Protein AF-A0A1H9QZY0-F1 (afdb_monomer)

Solvent-accessible surface area (backbone atoms only — not comparable to full-atom values): 5578 Å² total; per-residue (Å²): 106,49,77,42,64,42,82,90,81,67,43,77,77,43,78,48,83,54,97,74,82,50,37,66,59,54,45,51,56,50,50,53,46,30,70,76,74,45,77,52,76,62,49,74,65,78,94,54,63,66,70,36,48,49,54,41,50,57,49,40,52,73,75,69,28,42,76,43,69,70,58,94,87,49,68,77,82,47,45,63,61,55,51,49,54,51,65,74,70,107

Radius of gyration: 12.74 Å; Cα contacts (8 Å, |Δi|>4): 82; chains: 1; bounding box: 32×30×27 Å

Nearest PDB structures (foldseek):
  1cz9-assembly1_A-2  TM=7.688E-01  e=1.762E-03  Avian sarcoma virus
  5cz1-assembly3_C  TM=7.754E-01  e=4.151E-03  Mouse mammary tumor virus
  5ejk-assembly1_E  TM=7.292E-01  e=1.191E-02  Rous sarcoma virus - Prague C
  7pel-assembly1_E  TM=7.286E-01  e=1.551E-02  Simian T-lymphotropic virus 1
  7pel-assembly1_D  TM=6.525E-01  e=2.302E-02  Simian T-lymphotropic virus 1

Mean predicted aligned error: 7.81 Å

Secondary structure (DSSP, 8-state):
-EEEE-TTT--EEEEE--SS--HHHHHHHHHHHHHHH---SEE------HHHHHHHHHHHHHTTPEE-PPPTT-GGGGHHHHHHHHHHH-

Foldseek 3Di:
DDWDADLVVRDGPDDDDDPDDALVNVLVVVVVVCVVPNQDQEDEDDDDPPRSVVSNCVSNVVVPHDYDYDDVPCCVSCVSVVVVVVVVVD

Organism: NCBI:txid1855383

Structure (mmCIF, N/CA/C/O backbone):
data_AF-A0A1H9QZY0-F1
#
_entry.id   AF-A0A1H9QZY0-F1
#
loop_
_atom_site.group_PDB
_atom_site.id
_atom_site.type_symbol
_atom_site.label_atom_id
_atom_site.label_alt_id
_atom_site.label_comp_id
_atom_site.label_asym_id
_atom_site.label_entity_id
_atom_site.label_seq_id
_atom_site.pdbx_PDB_ins_code
_atom_site.Cartn_x
_atom_site.Cartn_y
_atom_site.Cartn_z
_atom_site.occupancy
_atom_site.B_iso_or_equiv
_atom_site.auth_seq_id
_atom_site.auth_comp_id
_atom_site.auth_asym_id
_atom_site.auth_atom_id
_atom_site.pdbx_PDB_model_num
ATOM 1 N N . MET A 1 1 ? 11.706 -1.657 -2.960 1.00 80.75 1 MET A N 1
ATOM 2 C CA . MET A 1 1 ? 10.902 -2.136 -1.819 1.00 80.75 1 MET A CA 1
ATOM 3 C C . MET A 1 1 ? 9.652 -1.278 -1.750 1.00 80.75 1 MET A C 1
ATOM 5 O O . MET A 1 1 ? 9.782 -0.066 -1.846 1.00 80.75 1 MET A O 1
ATOM 9 N N . LEU A 1 2 ? 8.482 -1.907 -1.684 1.00 85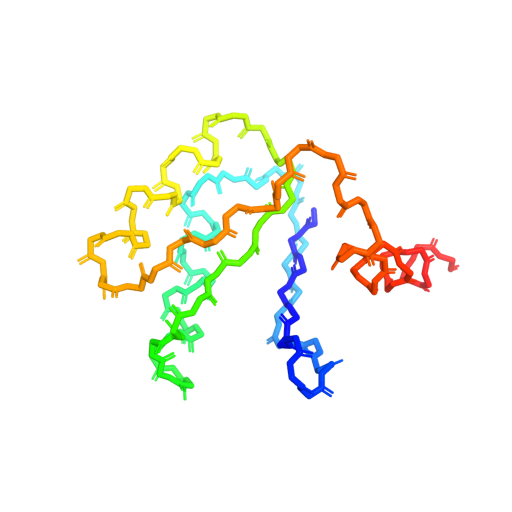.25 2 LEU A N 1
ATOM 10 C CA . LEU A 1 2 ? 7.177 -1.283 -1.483 1.00 85.25 2 LEU A CA 1
ATOM 11 C C . LEU A 1 2 ? 6.688 -1.723 -0.110 1.00 85.25 2 LEU A C 1
ATOM 13 O O . LEU A 1 2 ? 6.574 -2.925 0.113 1.00 85.25 2 LEU A O 1
ATOM 17 N N . ASN A 1 3 ? 6.381 -0.770 0.760 1.00 85.88 3 ASN A N 1
ATOM 18 C CA . ASN A 1 3 ? 5.800 -1.044 2.065 1.00 85.88 3 ASN A CA 1
ATOM 19 C C . ASN A 1 3 ? 4.430 -0.381 2.115 1.00 85.88 3 ASN A C 1
ATOM 21 O O . ASN A 1 3 ? 4.306 0.806 1.814 1.00 85.88 3 ASN A O 1
ATOM 25 N N . VAL A 1 4 ? 3.415 -1.161 2.466 1.00 86.56 4 VAL A N 1
ATOM 26 C CA . VAL A 1 4 ? 2.053 -0.682 2.672 1.00 86.56 4 VAL A CA 1
ATOM 27 C C . VAL A 1 4 ? 1.733 -0.856 4.143 1.00 86.56 4 VAL A C 1
ATOM 29 O O . VAL A 1 4 ? 1.900 -1.937 4.713 1.00 86.56 4 VAL A O 1
ATOM 32 N N . ILE A 1 5 ? 1.316 0.238 4.759 1.00 85.69 5 ILE A N 1
ATOM 33 C CA . ILE A 1 5 ? 1.034 0.317 6.183 1.00 85.69 5 ILE A CA 1
ATOM 34 C C . ILE A 1 5 ? -0.383 0.851 6.321 1.00 85.69 5 ILE A C 1
ATOM 36 O O . ILE A 1 5 ? -0.754 1.811 5.645 1.00 85.69 5 ILE A O 1
ATOM 40 N N . ASP A 1 6 ? -1.159 0.224 7.191 1.00 84.19 6 ASP A N 1
ATOM 41 C CA . ASP A 1 6 ? -2.432 0.773 7.625 1.00 84.19 6 ASP A CA 1
ATOM 42 C C . ASP A 1 6 ? -2.178 1.887 8.650 1.00 84.19 6 ASP A C 1
ATOM 44 O O . ASP A 1 6 ? -1.585 1.658 9.703 1.00 84.19 6 ASP A O 1
ATOM 48 N N . GLU A 1 7 ? -2.594 3.115 8.341 1.00 80.12 7 GLU A N 1
ATOM 49 C CA . GLU A 1 7 ? -2.276 4.291 9.165 1.00 80.12 7 GLU A CA 1
ATOM 50 C C . GLU A 1 7 ? -2.997 4.271 10.526 1.00 80.12 7 GLU A C 1
ATOM 52 O O . GLU A 1 7 ? -2.458 4.760 11.522 1.00 80.12 7 GLU A O 1
ATOM 57 N N . PHE A 1 8 ? -4.187 3.662 10.594 1.00 78.69 8 PHE A N 1
ATOM 58 C CA . PHE A 1 8 ? -5.003 3.613 11.808 1.00 78.69 8 PHE A CA 1
ATOM 59 C C . PHE A 1 8 ? -4.444 2.629 12.843 1.00 78.69 8 PHE A C 1
ATOM 61 O O . PHE A 1 8 ? -4.255 2.974 14.010 1.00 78.69 8 PHE A O 1
ATOM 68 N N . THR A 1 9 ? -4.153 1.403 12.416 1.00 83.00 9 THR A N 1
ATOM 69 C CA . THR A 1 9 ? -3.629 0.323 13.264 1.00 83.00 9 THR A CA 1
ATOM 70 C C . THR A 1 9 ? -2.111 0.335 13.369 1.00 83.00 9 THR A C 1
ATOM 72 O O . THR A 1 9 ? -1.560 -0.277 14.285 1.00 83.00 9 THR A O 1
ATOM 75 N N . ARG A 1 10 ? -1.428 1.040 12.456 1.00 81.62 10 ARG A N 1
ATOM 76 C CA . ARG A 1 10 ? 0.029 1.001 12.271 1.00 81.62 10 ARG A CA 1
ATOM 77 C C . ARG A 1 10 ? 0.550 -0.394 11.900 1.00 81.62 10 ARG A C 1
ATOM 79 O O . ARG A 1 10 ? 1.733 -0.678 12.077 1.00 81.62 10 ARG A O 1
ATOM 86 N N . GLU A 1 11 ? -0.314 -1.269 11.387 1.00 84.44 11 GLU A N 1
ATOM 87 C CA . GLU A 1 11 ? 0.062 -2.598 10.909 1.00 84.44 11 GLU A CA 1
ATOM 88 C C . GLU A 1 11 ? 0.739 -2.494 9.538 1.00 84.44 11 GLU A C 1
ATOM 90 O O . GLU A 1 11 ? 0.238 -1.835 8.625 1.00 84.44 11 GLU A O 1
ATOM 95 N N . CYS A 1 12 ? 1.874 -3.173 9.360 1.00 87.19 12 CYS A N 1
ATOM 96 C CA . CYS A 1 12 ? 2.442 -3.362 8.031 1.00 87.19 12 CYS A CA 1
ATOM 97 C C . CYS A 1 12 ? 1.680 -4.488 7.324 1.00 87.19 12 CYS A C 1
ATOM 99 O O . CYS A 1 12 ? 1.850 -5.661 7.648 1.00 87.19 12 CYS A O 1
ATOM 101 N N . ILE A 1 13 ? 0.822 -4.114 6.374 1.00 89.25 13 ILE A N 1
ATOM 102 C CA . ILE A 1 13 ? -0.113 -5.036 5.718 1.00 89.25 13 ILE A CA 1
ATOM 103 C C . ILE A 1 13 ? 0.460 -5.671 4.450 1.00 89.25 13 ILE A C 1
ATOM 105 O O . ILE A 1 13 ? -0.016 -6.726 4.040 1.00 89.25 13 ILE A O 1
ATOM 109 N N . ALA A 1 14 ? 1.483 -5.064 3.838 1.00 88.19 14 ALA A N 1
ATOM 110 C CA . ALA A 1 14 ? 2.225 -5.676 2.742 1.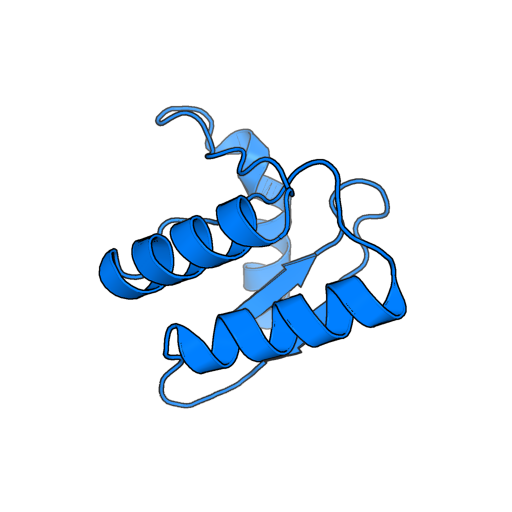00 88.19 14 ALA A CA 1
ATOM 111 C C . ALA A 1 14 ? 3.658 -5.142 2.647 1.00 88.19 14 ALA A C 1
ATOM 113 O O . ALA A 1 14 ? 3.905 -3.942 2.772 1.00 88.19 14 ALA A O 1
ATOM 114 N N . ILE A 1 15 ? 4.591 -6.043 2.339 1.00 88.50 15 ILE A N 1
ATOM 115 C CA . ILE A 1 15 ? 5.979 -5.725 1.996 1.00 88.50 15 ILE A CA 1
ATOM 116 C C . ILE A 1 15 ? 6.298 -6.437 0.688 1.00 88.50 15 ILE A C 1
ATOM 118 O O . ILE A 1 15 ? 6.276 -7.666 0.623 1.00 88.50 15 ILE A O 1
ATOM 122 N N . ARG A 1 16 ? 6.641 -5.679 -0.356 1.00 86.31 16 ARG A N 1
ATOM 123 C CA . ARG A 1 16 ? 7.103 -6.231 -1.632 1.00 86.31 16 ARG A CA 1
ATOM 124 C C . ARG A 1 16 ? 8.540 -5.819 -1.912 1.00 86.31 16 ARG A C 1
ATOM 126 O O . ARG A 1 16 ? 8.859 -4.646 -2.123 1.00 86.31 16 ARG A O 1
ATOM 133 N N . ILE A 1 17 ? 9.426 -6.806 -1.973 1.00 85.44 17 ILE A N 1
ATOM 134 C CA . ILE A 1 17 ? 10.835 -6.615 -2.324 1.00 85.44 17 ILE A CA 1
ATOM 135 C C . ILE A 1 17 ? 11.051 -7.043 -3.763 1.00 85.44 17 ILE A C 1
ATOM 137 O O . ILE A 1 17 ? 10.907 -8.219 -4.063 1.00 85.44 17 ILE A O 1
ATOM 141 N N . ASP A 1 18 ? 11.407 -6.116 -4.646 1.00 85.00 18 ASP A N 1
ATOM 142 C CA . ASP A 1 18 ? 11.835 -6.433 -6.009 1.00 85.00 18 ASP A CA 1
ATOM 143 C C . ASP A 1 18 ? 13.019 -5.550 -6.421 1.00 85.00 18 ASP A C 1
ATOM 145 O O . ASP A 1 18 ? 13.220 -4.473 -5.846 1.00 85.00 18 ASP A O 1
ATOM 149 N N . ARG A 1 19 ? 13.790 -5.999 -7.422 1.00 82.06 19 ARG A N 1
ATOM 150 C CA . ARG A 1 19 ? 14.907 -5.236 -8.001 1.00 82.06 19 ARG A CA 1
ATOM 151 C C . ARG A 1 19 ? 14.414 -3.950 -8.656 1.00 82.06 19 ARG A C 1
ATOM 153 O O . ARG A 1 19 ? 15.113 -2.941 -8.607 1.00 82.06 19 ARG A O 1
ATOM 160 N N . LYS A 1 20 ? 13.225 -3.976 -9.268 1.00 81.94 20 LYS A N 1
ATOM 161 C CA . LYS A 1 20 ? 12.585 -2.792 -9.848 1.00 81.94 20 LYS A CA 1
ATOM 162 C C . LYS A 1 20 ? 11.072 -2.933 -9.777 1.00 81.94 20 LYS A C 1
ATOM 164 O O . LYS A 1 20 ? 10.502 -3.777 -10.450 1.00 81.94 20 LYS A O 1
ATOM 169 N N . LEU A 1 21 ? 10.436 -2.054 -9.014 1.00 83.44 21 LEU A N 1
ATOM 170 C CA . LEU A 1 21 ? 8.980 -1.993 -8.918 1.00 83.44 21 LEU A CA 1
ATOM 171 C C . LEU A 1 21 ? 8.434 -1.089 -10.023 1.00 83.44 21 LEU A C 1
ATOM 173 O O . LEU A 1 21 ? 8.852 0.065 -10.149 1.00 83.44 21 LEU A O 1
ATOM 177 N N . LYS A 1 22 ? 7.522 -1.618 -10.836 1.00 87.75 22 LYS A N 1
ATOM 178 C CA . LYS A 1 22 ? 6.750 -0.851 -11.815 1.00 87.75 22 LYS A CA 1
ATOM 179 C C . LYS A 1 22 ? 5.398 -0.481 -11.209 1.00 87.75 22 LYS A C 1
ATOM 181 O O . LYS A 1 22 ? 4.991 -1.009 -10.179 1.00 87.75 22 LYS A O 1
ATOM 186 N N . SER A 1 23 ? 4.671 0.402 -11.885 1.00 85.88 23 SER A N 1
ATOM 187 C CA . SER A 1 23 ? 3.286 0.733 -11.533 1.00 85.88 23 SER A CA 1
ATOM 188 C C . SER A 1 23 ? 2.391 -0.497 -11.451 1.00 85.88 23 SER A C 1
ATOM 190 O O . SER A 1 23 ? 1.598 -0.596 -10.525 1.00 85.88 23 SER A O 1
ATOM 192 N N . THR A 1 24 ? 2.556 -1.451 -12.368 1.00 88.44 24 THR A N 1
ATOM 193 C CA . THR A 1 24 ? 1.792 -2.704 -12.375 1.00 88.44 24 THR A CA 1
ATOM 194 C C . THR A 1 24 ? 1.997 -3.523 -11.106 1.00 88.44 24 THR A C 1
ATOM 196 O O . THR A 1 24 ? 1.024 -4.025 -10.566 1.00 88.44 24 THR A O 1
ATOM 199 N N . ASP A 1 25 ? 3.230 -3.608 -10.594 1.00 89.62 25 ASP A N 1
ATOM 200 C CA . ASP A 1 25 ? 3.525 -4.366 -9.371 1.00 89.62 25 ASP A CA 1
ATOM 201 C C . ASP A 1 25 ? 2.874 -3.721 -8.139 1.00 89.62 25 ASP A C 1
ATOM 203 O O . ASP A 1 25 ? 2.402 -4.410 -7.242 1.00 89.62 25 ASP A O 1
ATOM 207 N N . VAL A 1 26 ? 2.833 -2.385 -8.094 1.00 87.19 26 VAL A N 1
ATOM 208 C CA . VAL A 1 26 ? 2.176 -1.645 -7.005 1.00 87.19 26 VAL A CA 1
ATOM 209 C C . VAL A 1 26 ? 0.658 -1.810 -7.080 1.00 87.19 26 VAL A C 1
ATOM 211 O O . VAL A 1 26 ? 0.022 -2.051 -6.059 1.00 87.19 26 VAL A O 1
ATOM 214 N N . ILE A 1 27 ? 0.082 -1.702 -8.280 1.00 89.12 27 ILE A N 1
ATOM 215 C CA . ILE A 1 27 ? -1.358 -1.872 -8.510 1.00 89.12 27 ILE A CA 1
ATOM 216 C C . ILE A 1 27 ? -1.810 -3.285 -8.135 1.00 89.12 27 ILE A C 1
ATOM 218 O O . ILE A 1 27 ? -2.859 -3.424 -7.518 1.00 89.12 27 ILE A O 1
ATOM 222 N N . ASP A 1 28 ? -1.030 -4.314 -8.465 1.00 91.25 28 ASP A N 1
ATOM 223 C CA . ASP A 1 28 ? -1.341 -5.708 -8.132 1.00 91.25 28 ASP A CA 1
ATOM 224 C C . ASP A 1 28 ? -1.422 -5.919 -6.611 1.00 91.25 28 ASP A C 1
ATOM 226 O O . ASP A 1 28 ? -2.443 -6.375 -6.098 1.00 91.25 28 ASP A O 1
ATOM 230 N N . VAL A 1 29 ? -0.412 -5.441 -5.871 1.00 90.50 29 VAL A N 1
ATOM 231 C CA . VAL A 1 29 ? -0.398 -5.496 -4.399 1.00 90.50 29 VAL A CA 1
ATOM 232 C C . VAL A 1 29 ? -1.574 -4.725 -3.796 1.00 90.50 29 VAL A C 1
ATOM 234 O O . VAL A 1 29 ? -2.230 -5.216 -2.881 1.00 90.50 29 VAL A O 1
ATOM 237 N N . LEU A 1 30 ? -1.867 -3.520 -4.292 1.00 88.94 30 LEU A N 1
ATOM 238 C CA . LEU A 1 30 ? -3.005 -2.739 -3.800 1.00 88.94 30 LEU A CA 1
ATOM 239 C C . LEU A 1 30 ? -4.345 -3.401 -4.138 1.00 88.94 30 LEU A C 1
ATOM 241 O O . LEU A 1 30 ? -5.258 -3.359 -3.320 1.00 88.94 30 LEU A O 1
ATOM 245 N N . SER A 1 31 ? -4.462 -4.031 -5.307 1.00 89.88 31 SER A N 1
ATOM 246 C CA . SER A 1 31 ? -5.668 -4.756 -5.718 1.00 89.88 31 SER A CA 1
ATOM 247 C C . SER A 1 31 ? -5.952 -5.920 -4.773 1.00 89.88 31 SER A C 1
ATOM 249 O O . SER A 1 31 ? -7.076 -6.045 -4.294 1.00 89.88 31 SER A O 1
ATOM 251 N N . ASP A 1 32 ? -4.935 -6.725 -4.456 1.00 90.81 32 ASP A N 1
ATOM 252 C 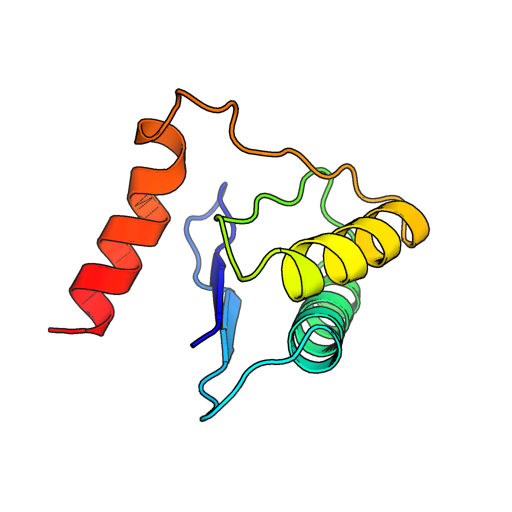CA . ASP A 1 32 ? -5.057 -7.842 -3.513 1.00 90.81 32 ASP A CA 1
ATOM 253 C C . ASP A 1 32 ? -5.490 -7.355 -2.121 1.00 90.81 32 ASP A C 1
ATOM 255 O O . ASP A 1 32 ? -6.463 -7.851 -1.548 1.00 90.81 32 ASP A O 1
ATOM 259 N N . LEU A 1 33 ? -4.860 -6.284 -1.626 1.00 89.44 33 LEU A N 1
ATOM 260 C CA . LEU A 1 33 ? -5.227 -5.670 -0.349 1.00 89.44 33 LEU A CA 1
ATOM 261 C C . LEU A 1 33 ? -6.663 -5.132 -0.341 1.00 89.44 33 LEU A C 1
ATOM 263 O O . LEU A 1 33 ? -7.362 -5.284 0.661 1.00 89.44 33 LEU A O 1
ATOM 267 N N . PHE A 1 34 ? -7.119 -4.527 -1.441 1.00 87.88 34 PHE A N 1
ATOM 268 C CA . PHE A 1 34 ? -8.475 -3.982 -1.548 1.00 87.88 34 PHE A CA 1
ATOM 269 C C . PHE A 1 34 ? -9.522 -5.098 -1.591 1.00 87.88 34 PHE A C 1
ATOM 271 O O . PHE A 1 34 ? -10.610 -4.933 -1.044 1.00 87.88 34 PHE A O 1
ATOM 278 N N . ILE A 1 35 ? -9.199 -6.242 -2.201 1.00 88.62 35 ILE A N 1
ATOM 279 C CA . ILE A 1 35 ? -10.061 -7.430 -2.189 1.00 88.62 35 ILE A CA 1
ATOM 280 C C . ILE A 1 35 ? -10.124 -8.024 -0.778 1.00 88.62 35 ILE A C 1
ATOM 282 O O . ILE A 1 35 ? -11.207 -8.353 -0.297 1.00 88.62 35 ILE A O 1
ATOM 286 N N . LEU A 1 36 ? -8.978 -8.141 -0.102 1.00 88.81 36 LEU A N 1
ATOM 287 C CA . LEU A 1 36 ? -8.880 -8.798 1.200 1.00 88.81 36 LEU A CA 1
ATOM 288 C C . LEU A 1 36 ? -9.477 -7.966 2.344 1.00 88.81 36 LEU A C 1
ATOM 290 O O . LEU A 1 36 ? -10.086 -8.523 3.257 1.00 88.81 36 LEU A O 1
ATOM 294 N N . ARG A 1 37 ? -9.272 -6.644 2.329 1.00 86.50 37 ARG A N 1
ATOM 295 C CA . ARG A 1 37 ? -9.614 -5.743 3.448 1.00 86.50 37 ARG A CA 1
ATOM 296 C C . ARG A 1 37 ? -10.669 -4.691 3.105 1.00 86.50 37 ARG A C 1
ATOM 298 O O . ARG A 1 37 ? -11.111 -3.967 3.994 1.00 86.50 37 ARG A O 1
ATOM 305 N N . GLY A 1 38 ? -11.104 -4.636 1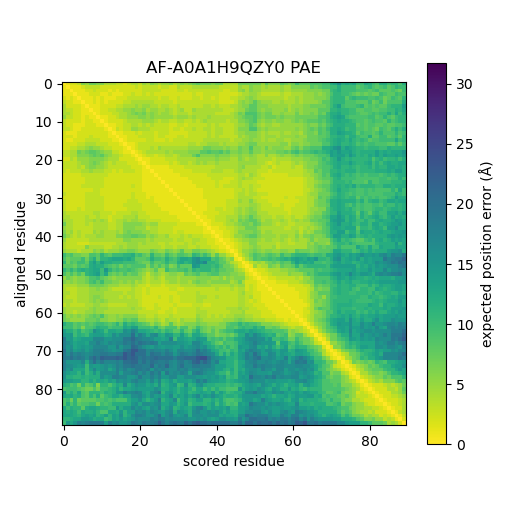.849 1.00 86.38 38 GLY A N 1
ATOM 306 C CA . GLY A 1 38 ? -12.007 -3.611 1.339 1.00 86.38 38 GLY A CA 1
ATOM 307 C C . GLY A 1 38 ? -11.268 -2.387 0.794 1.00 86.38 38 GLY A C 1
ATOM 308 O O . GLY A 1 38 ? -10.087 -2.162 1.058 1.00 86.38 38 GLY A O 1
ATOM 309 N N . VAL A 1 39 ? -11.989 -1.583 0.011 1.00 85.19 39 VAL A N 1
ATOM 310 C CA . VAL A 1 39 ? -11.456 -0.350 -0.580 1.00 85.19 39 VAL A CA 1
ATOM 311 C C . VAL A 1 39 ? -11.303 0.711 0.519 1.00 85.19 39 VAL A C 1
ATOM 313 O O . VAL A 1 39 ? -12.300 1.069 1.154 1.00 85.19 39 VAL A O 1
ATOM 316 N N . PRO A 1 40 ? -10.089 1.234 0.766 1.00 82.75 40 PRO A N 1
ATOM 317 C CA . PRO A 1 40 ? -9.869 2.243 1.788 1.00 82.75 40 PRO A CA 1
ATOM 318 C C . PRO A 1 40 ? -10.490 3.580 1.379 1.00 82.75 40 PRO A C 1
ATOM 320 O O . PRO A 1 40 ? -10.553 3.937 0.201 1.00 82.75 40 PRO A O 1
ATOM 323 N N . GLY A 1 41 ? -10.894 4.368 2.377 1.00 80.50 41 GLY A N 1
ATOM 324 C CA . GLY A 1 41 ? -11.381 5.727 2.141 1.00 80.50 41 GLY A CA 1
ATOM 325 C C . GLY A 1 41 ? -10.293 6.658 1.600 1.00 80.50 41 GLY A C 1
ATOM 326 O O . GLY A 1 41 ? -10.605 7.537 0.799 1.00 80.50 41 GLY A O 1
ATOM 327 N N . TYR A 1 42 ? -9.037 6.438 2.010 1.00 78.31 42 TYR A N 1
ATOM 328 C CA . TYR A 1 42 ? -7.890 7.265 1.645 1.00 78.31 42 TYR A CA 1
ATOM 329 C C . TYR A 1 42 ? -6.641 6.420 1.386 1.00 78.31 42 TYR A C 1
ATOM 331 O O . TYR A 1 42 ? -6.342 5.507 2.153 1.00 78.31 42 TYR A O 1
ATOM 339 N N . VAL A 1 43 ? -5.895 6.743 0.327 1.00 81.31 43 VAL A N 1
ATOM 340 C CA . VAL A 1 43 ? -4.563 6.169 0.068 1.00 81.31 43 VAL A CA 1
ATOM 341 C C . VAL A 1 43 ? -3.528 7.280 0.039 1.00 81.31 43 VAL A C 1
ATOM 343 O O . VAL A 1 43 ? -3.652 8.218 -0.755 1.00 81.31 43 VAL A O 1
ATOM 346 N N . ARG A 1 44 ? -2.500 7.128 0.876 1.00 78.56 44 ARG A N 1
ATOM 347 C CA . ARG A 1 44 ? -1.338 8.010 0.970 1.00 78.56 44 ARG A CA 1
ATOM 348 C C . ARG A 1 44 ? -0.130 7.335 0.332 1.00 78.56 44 ARG A C 1
ATOM 350 O O . ARG A 1 44 ? 0.157 6.175 0.611 1.00 78.56 44 ARG A O 1
ATOM 357 N N . SER A 1 45 ? 0.582 8.056 -0.527 1.00 74.38 45 SER A N 1
ATOM 358 C CA . SER A 1 45 ? 1.796 7.558 -1.174 1.00 74.38 45 SER A CA 1
ATOM 359 C C . SER A 1 45 ? 2.891 8.611 -1.083 1.00 74.38 45 SER A C 1
ATOM 361 O O . SER A 1 45 ? 2.639 9.785 -1.360 1.00 74.38 45 SER A O 1
ATOM 363 N N . ASP A 1 46 ? 4.087 8.189 -0.674 1.00 72.06 46 ASP A N 1
ATOM 364 C CA . ASP A 1 46 ? 5.285 9.027 -0.719 1.00 72.06 46 ASP A CA 1
ATOM 365 C C . ASP A 1 46 ? 5.767 9.212 -2.174 1.00 72.06 46 ASP A C 1
ATOM 367 O O . ASP A 1 46 ? 5.306 8.506 -3.076 1.00 72.06 46 ASP A O 1
ATOM 371 N N . ASN A 1 47 ? 6.664 10.174 -2.417 1.00 60.81 47 ASN A N 1
ATOM 372 C CA . ASN A 1 47 ? 7.163 10.576 -3.737 1.00 60.81 47 ASN A CA 1
ATOM 373 C C . ASN A 1 47 ? 8.007 9.482 -4.422 1.00 60.81 47 ASN A C 1
ATOM 375 O O . ASN A 1 47 ? 9.211 9.616 -4.638 1.00 60.81 47 ASN A O 1
ATOM 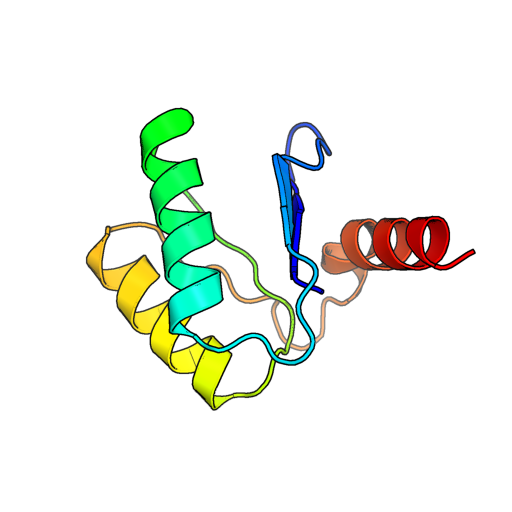379 N N . GLY A 1 48 ? 7.353 8.391 -4.817 1.00 67.50 48 GLY A N 1
ATOM 380 C CA . GLY A 1 48 ? 7.886 7.430 -5.766 1.00 67.50 48 GLY A CA 1
ATOM 381 C C . GLY A 1 48 ? 8.094 8.064 -7.147 1.00 67.50 48 GLY A C 1
ATOM 382 O O . GLY A 1 48 ? 7.622 9.173 -7.409 1.00 67.50 48 GLY A O 1
ATOM 383 N N . PRO A 1 49 ? 8.778 7.361 -8.066 1.00 72.12 49 PRO A N 1
ATOM 384 C CA . PRO A 1 49 ? 9.007 7.863 -9.416 1.00 72.12 49 PRO A CA 1
ATOM 385 C C . PRO A 1 49 ? 7.686 8.309 -10.053 1.00 72.12 49 PRO A C 1
ATOM 387 O O . PRO A 1 49 ? 6.711 7.555 -10.052 1.00 72.12 49 PRO A O 1
ATOM 390 N N . GLU A 1 50 ? 7.663 9.525 -10.603 1.00 70.75 50 GLU A N 1
ATOM 391 C CA . GLU A 1 50 ? 6.442 10.230 -11.026 1.00 70.75 50 GLU A CA 1
ATOM 392 C C . GLU A 1 50 ? 5.528 9.381 -11.921 1.00 70.75 50 GLU A C 1
ATOM 394 O O . GLU A 1 50 ? 4.306 9.412 -11.786 1.00 70.75 50 GLU A O 1
ATOM 399 N N . PHE A 1 51 ? 6.114 8.556 -12.795 1.00 66.50 51 PHE A N 1
ATOM 400 C CA . PHE A 1 51 ? 5.376 7.642 -13.668 1.00 66.50 51 PHE A CA 1
ATOM 401 C C . PHE A 1 51 ? 4.621 6.546 -12.900 1.00 66.50 51 PHE A C 1
ATOM 403 O O . PHE A 1 51 ? 3.472 6.237 -13.216 1.00 66.50 51 PHE A O 1
ATOM 410 N N . VAL A 1 52 ? 5.256 5.969 -11.876 1.00 74.31 52 VAL A N 1
ATOM 411 C CA . VAL A 1 52 ? 4.633 4.962 -11.008 1.00 74.31 52 VAL A CA 1
ATOM 412 C C . VAL A 1 52 ? 3.520 5.609 -10.199 1.00 74.31 52 VAL A C 1
ATOM 414 O O . VAL A 1 52 ? 2.4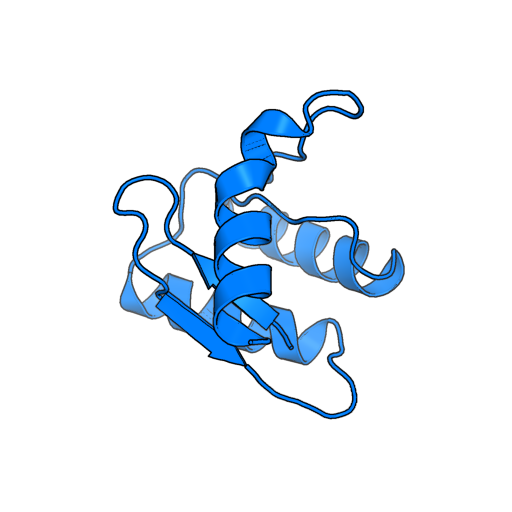11 5.082 -10.164 1.00 74.31 52 VAL A O 1
ATOM 417 N N . ALA A 1 53 ? 3.791 6.788 -9.634 1.00 77.38 53 ALA A N 1
ATOM 418 C CA . ALA A 1 53 ? 2.800 7.548 -8.889 1.00 77.38 53 ALA A CA 1
ATOM 419 C C . ALA A 1 53 ? 1.579 7.886 -9.758 1.00 77.38 53 ALA A C 1
ATOM 421 O O . ALA A 1 53 ? 0.454 7.684 -9.316 1.00 77.38 53 ALA A O 1
ATOM 422 N N . LYS A 1 54 ? 1.766 8.339 -11.004 1.00 82.38 54 LYS A N 1
ATOM 423 C CA . LYS A 1 54 ? 0.659 8.695 -11.903 1.00 82.38 54 LYS A CA 1
ATOM 424 C C . LYS A 1 54 ? -0.253 7.504 -12.214 1.00 82.38 54 LYS A C 1
ATOM 426 O O . LYS A 1 54 ? -1.453 7.596 -11.987 1.00 82.38 54 LYS A O 1
ATOM 431 N N . ALA A 1 55 ? 0.309 6.386 -12.673 1.00 84.19 55 ALA A N 1
ATOM 432 C CA . ALA A 1 55 ? -0.486 5.212 -13.035 1.00 84.19 55 ALA A CA 1
ATOM 433 C C . ALA A 1 55 ? -1.245 4.627 -11.830 1.00 84.19 55 ALA A C 1
ATOM 435 O O . ALA A 1 55 ? -2.403 4.236 -11.951 1.00 84.19 55 ALA A O 1
ATOM 436 N N . VAL A 1 56 ? -0.613 4.617 -10.651 1.00 83.19 56 VAL A N 1
ATOM 437 C CA . VAL A 1 56 ? -1.255 4.180 -9.404 1.00 83.19 56 VAL A CA 1
ATOM 438 C C . VAL A 1 56 ? -2.393 5.130 -9.017 1.00 83.19 56 VAL A C 1
ATOM 440 O O . VAL A 1 56 ? -3.463 4.661 -8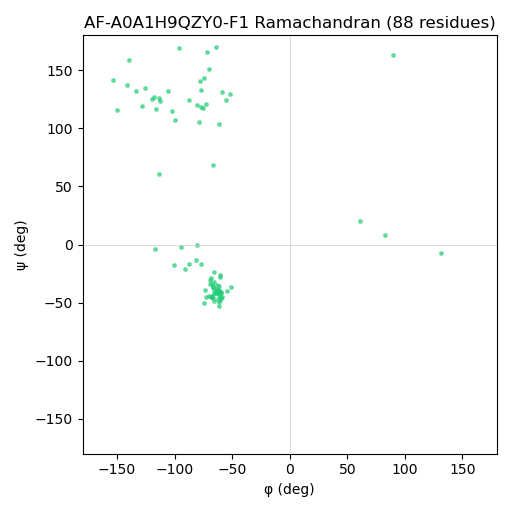.652 1.00 83.19 56 VAL A O 1
ATOM 443 N N . ARG A 1 57 ? -2.223 6.453 -9.156 1.00 80.88 57 ARG A N 1
ATOM 444 C CA . ARG A 1 57 ? -3.293 7.438 -8.896 1.00 80.88 57 ARG A CA 1
ATO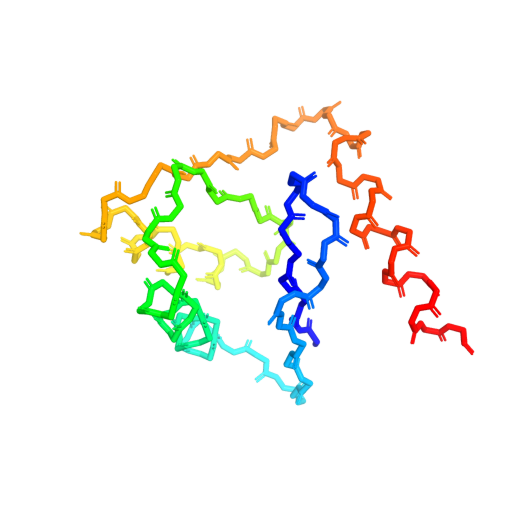M 445 C C . ARG A 1 57 ? -4.505 7.231 -9.795 1.00 80.88 57 ARG A C 1
ATOM 447 O O . ARG A 1 57 ? -5.626 7.233 -9.300 1.00 80.88 57 ARG A O 1
ATOM 454 N N . GLU A 1 58 ? -4.275 7.067 -11.097 1.00 85.06 58 GLU A N 1
ATOM 455 C CA . GLU A 1 58 ? -5.348 6.833 -12.070 1.00 85.06 58 GLU A CA 1
ATOM 456 C C . GLU A 1 58 ? -6.120 5.555 -11.728 1.00 85.06 58 GLU A C 1
ATOM 458 O O . GLU A 1 58 ? -7.350 5.551 -11.748 1.00 85.06 58 GLU A O 1
ATOM 463 N N . TRP A 1 59 ? -5.407 4.499 -11.323 1.00 87.88 59 TRP A N 1
ATOM 464 C CA . TRP A 1 59 ? -6.029 3.258 -10.875 1.00 87.88 59 TRP A CA 1
ATOM 465 C C . TRP A 1 59 ? -6.833 3.433 -9.577 1.00 87.88 59 TRP A C 1
ATOM 467 O O . TRP A 1 59 ? -7.996 3.041 -9.547 1.00 87.88 59 TRP A O 1
ATOM 477 N N . ILE A 1 60 ? -6.272 4.075 -8.540 1.00 83.75 60 ILE A N 1
ATOM 478 C CA . ILE A 1 60 ? -6.958 4.317 -7.253 1.00 83.75 60 ILE A CA 1
ATOM 479 C C . ILE A 1 60 ? -8.240 5.140 -7.464 1.00 83.75 60 ILE A C 1
ATOM 481 O O . ILE A 1 60 ? -9.287 4.822 -6.897 1.00 83.75 60 ILE A O 1
ATOM 485 N N . ALA A 1 61 ? -8.179 6.164 -8.321 1.00 82.00 61 ALA A N 1
ATOM 486 C CA . ALA A 1 61 ? -9.344 6.965 -8.679 1.00 82.00 61 ALA A CA 1
ATOM 487 C C . ALA A 1 61 ? -10.417 6.132 -9.405 1.00 82.00 61 ALA A C 1
ATOM 489 O O . ALA A 1 61 ? -11.605 6.300 -9.132 1.00 82.00 61 ALA A O 1
ATOM 490 N N . ALA A 1 62 ? -10.014 5.208 -10.285 1.00 84.50 62 ALA A N 1
ATOM 491 C CA . ALA A 1 62 ? -10.934 4.327 -11.005 1.00 84.50 62 ALA A CA 1
ATOM 492 C C . ALA A 1 62 ? -11.644 3.314 -10.089 1.00 84.50 62 ALA A C 1
ATOM 494 O O . ALA A 1 62 ? -12.811 3.004 -10.320 1.00 84.50 62 ALA A O 1
ATOM 495 N N . VAL A 1 63 ? -10.980 2.831 -9.032 1.00 80.69 63 VAL A N 1
ATOM 496 C CA . VAL A 1 63 ? -11.597 1.942 -8.024 1.00 80.69 63 VAL A CA 1
ATOM 497 C C . VAL A 1 63 ? -12.425 2.692 -6.972 1.00 80.69 63 VAL A C 1
ATOM 499 O O . VAL A 1 63 ? -13.032 2.065 -6.107 1.00 80.69 63 VAL A O 1
ATOM 502 N N . GLY A 1 64 ? -12.498 4.026 -7.052 1.00 71.62 64 GLY A N 1
ATOM 503 C CA . GLY A 1 64 ? -13.348 4.855 -6.193 1.00 71.62 64 GLY A CA 1
ATOM 504 C C . GLY A 1 64 ? -12.755 5.189 -4.821 1.00 71.62 64 GLY A C 1
ATOM 505 O O . GLY A 1 64 ? -13.443 5.786 -3.992 1.00 71.62 64 GLY A O 1
ATOM 506 N N . ALA A 1 65 ? -11.487 4.854 -4.576 1.00 73.56 65 ALA A N 1
ATOM 507 C CA . ALA A 1 65 ? -10.764 5.309 -3.392 1.00 73.56 65 ALA A CA 1
ATOM 508 C C . ALA A 1 65 ? -10.312 6.766 -3.582 1.00 73.56 65 ALA A C 1
ATOM 510 O O . ALA A 1 65 ? -9.877 7.167 -4.665 1.00 73.56 65 ALA A O 1
ATOM 511 N N . LYS A 1 66 ? -10.384 7.588 -2.527 1.00 65.12 66 LYS A N 1
ATOM 512 C CA . LYS A 1 66 ? -9.860 8.958 -2.597 1.00 65.12 66 LYS A CA 1
ATOM 513 C C . LYS A 1 66 ? -8.348 8.915 -2.386 1.00 65.12 66 LYS A C 1
ATOM 515 O O . LYS A 1 66 ? -7.864 8.483 -1.348 1.00 65.12 66 LYS A O 1
ATOM 520 N N . THR A 1 67 ? -7.563 9.375 -3.351 1.00 62.06 67 THR A N 1
ATOM 521 C CA . THR A 1 67 ? -6.124 9.591 -3.129 1.00 62.06 67 THR A CA 1
ATOM 522 C C . THR A 1 67 ? -5.920 10.848 -2.294 1.00 62.06 67 THR A C 1
ATOM 524 O O . THR A 1 67 ? -6.251 11.940 -2.757 1.00 62.06 67 THR A O 1
ATOM 527 N N . ALA A 1 68 ? -5.350 10.706 -1.099 1.00 54.66 68 ALA A N 1
ATOM 528 C CA . ALA A 1 68 ? -4.864 11.832 -0.312 1.00 54.66 68 ALA A CA 1
ATOM 529 C C . ALA A 1 68 ? -3.350 11.921 -0.523 1.00 54.66 68 ALA A C 1
ATOM 531 O O . ALA A 1 68 ? -2.593 11.076 -0.045 1.00 54.66 68 ALA A O 1
ATOM 532 N N . PHE A 1 69 ? -2.899 12.918 -1.286 1.00 54.41 69 PHE A N 1
ATOM 533 C CA . PHE A 1 69 ? -1.477 13.251 -1.282 1.00 54.41 69 PHE A CA 1
ATOM 534 C C . PHE A 1 69 ? -1.134 13.976 0.005 1.00 54.41 69 PHE A C 1
ATOM 536 O O . PHE A 1 69 ? -1.915 14.788 0.491 1.00 54.41 69 PHE A O 1
ATOM 543 N N . ILE A 1 70 ? 0.059 13.681 0.513 1.00 51.41 70 ILE A N 1
ATOM 544 C CA . ILE A 1 70 ? 0.708 14.498 1.531 1.00 51.41 70 ILE A CA 1
ATOM 545 C C . ILE A 1 70 ? 0.791 15.910 0.970 1.00 51.41 70 ILE A C 1
ATOM 547 O O . ILE A 1 70 ? 1.324 16.091 -0.131 1.00 51.41 70 ILE A O 1
ATOM 551 N N . GLU A 1 71 ? 0.264 16.897 1.689 1.00 44.12 71 GLU A N 1
ATOM 552 C CA . GLU A 1 71 ? 0.466 18.281 1.284 1.00 44.12 71 GLU A CA 1
ATOM 553 C C . GLU A 1 71 ? 1.979 18.562 1.243 1.00 44.12 71 GLU A C 1
ATOM 555 O O . GLU A 1 71 ? 2.703 18.198 2.181 1.00 44.12 71 GLU A O 1
ATOM 560 N N . PRO A 1 72 ? 2.499 19.156 0.152 1.00 40.38 72 PRO A N 1
ATOM 561 C CA . PRO A 1 72 ? 3.908 19.512 0.071 1.00 40.38 72 PRO A CA 1
ATOM 562 C C . PRO A 1 72 ? 4.220 20.516 1.189 1.00 40.38 72 PRO A C 1
ATOM 564 O O . PRO A 1 72 ? 3.846 21.682 1.109 1.00 40.38 72 PRO A O 1
ATOM 567 N N . GLY A 1 73 ? 4.872 20.042 2.255 1.00 42.16 73 GLY A N 1
ATOM 568 C CA . GLY A 1 73 ? 5.101 20.812 3.483 1.00 42.16 73 GLY A CA 1
ATOM 569 C C . GLY A 1 73 ? 4.755 20.083 4.785 1.00 42.16 73 GLY A C 1
ATOM 570 O O . GLY A 1 73 ? 5.115 20.589 5.846 1.00 42.16 73 GLY A O 1
ATOM 571 N N . SER A 1 74 ? 4.145 18.890 4.723 1.00 51.03 74 SER A N 1
ATOM 572 C CA . SER A 1 74 ? 3.736 18.103 5.902 1.00 51.03 74 SER A CA 1
ATOM 573 C C . SER A 1 74 ? 4.504 16.780 6.083 1.00 51.03 74 SER A C 1
ATOM 575 O O . SER A 1 74 ? 3.901 15.706 6.097 1.00 51.03 74 SER A O 1
ATOM 577 N N . PRO A 1 75 ? 5.844 16.810 6.251 1.00 54.69 75 PRO A N 1
ATOM 578 C CA . PRO A 1 75 ? 6.659 15.600 6.397 1.00 54.69 75 PRO A CA 1
ATOM 579 C C . PRO A 1 75 ? 6.353 14.813 7.682 1.00 54.69 75 PRO A C 1
ATOM 581 O O . PRO A 1 75 ? 6.562 13.604 7.723 1.00 54.69 75 PRO A O 1
ATOM 584 N N . TRP A 1 76 ? 5.802 15.457 8.723 1.00 54.62 76 TRP A N 1
ATOM 585 C CA . TRP A 1 76 ? 5.452 14.783 9.985 1.00 54.62 76 TRP A CA 1
ATOM 586 C C . TRP A 1 76 ? 4.424 13.669 9.796 1.00 54.62 76 TRP A C 1
ATOM 588 O O . TRP A 1 76 ? 4.408 12.697 10.548 1.00 54.62 76 TRP A O 1
ATOM 598 N N . GLU A 1 77 ? 3.581 13.792 8.780 1.00 55.44 77 GLU A N 1
ATOM 599 C CA . GLU A 1 77 ? 2.556 12.809 8.502 1.00 55.44 77 GLU A CA 1
ATOM 600 C C . GLU A 1 77 ? 3.099 11.539 7.815 1.00 55.44 77 GLU A C 1
ATOM 602 O O . GLU A 1 77 ? 2.446 10.501 7.836 1.00 55.44 77 GLU A O 1
ATOM 607 N N . ASN A 1 78 ? 4.310 11.582 7.244 1.00 63.72 78 ASN A N 1
ATOM 608 C CA . ASN A 1 78 ? 5.006 10.394 6.734 1.00 63.72 78 ASN A CA 1
ATOM 609 C C . ASN A 1 78 ? 5.977 9.782 7.761 1.00 63.72 78 ASN A C 1
ATOM 611 O O . ASN A 1 78 ? 6.584 8.736 7.512 1.00 63.72 78 ASN A O 1
ATOM 615 N N . GLY A 1 79 ? 6.114 10.404 8.937 1.00 58.75 79 GLY A N 1
ATOM 616 C CA . GLY A 1 79 ? 7.158 10.069 9.907 1.00 58.75 79 GLY A CA 1
ATOM 617 C C . GLY A 1 79 ? 7.110 8.623 10.414 1.00 58.75 79 GLY A C 1
ATOM 618 O O . GLY A 1 79 ? 8.147 8.060 10.771 1.00 58.75 79 GLY A O 1
ATOM 619 N N . TYR A 1 80 ? 5.934 7.980 10.406 1.00 63.56 80 TYR A N 1
ATOM 620 C CA . TYR A 1 80 ? 5.818 6.564 10.768 1.00 63.56 80 TYR A CA 1
ATOM 621 C C . TYR A 1 80 ? 6.380 5.635 9.684 1.00 63.56 80 TYR A C 1
ATOM 623 O O . TYR A 1 80 ? 7.142 4.724 10.004 1.00 63.56 80 TYR A O 1
ATOM 631 N N . CYS A 1 81 ? 6.061 5.886 8.411 1.00 58.31 81 CYS A N 1
ATOM 632 C CA . CYS A 1 81 ? 6.590 5.108 7.290 1.00 58.31 81 CYS A CA 1
ATOM 633 C C . CYS A 1 81 ? 8.118 5.244 7.205 1.00 58.31 81 CYS A C 1
ATOM 635 O O . CYS A 1 81 ? 8.824 4.245 7.071 1.00 58.31 81 CYS A O 1
ATOM 637 N N . GLU A 1 82 ? 8.651 6.456 7.388 1.00 63.97 82 GLU A N 1
ATOM 638 C CA . GLU A 1 82 ? 10.100 6.699 7.429 1.00 63.97 82 GLU A CA 1
ATOM 639 C C . GLU A 1 82 ? 10.787 5.995 8.609 1.00 63.97 82 GLU A C 1
ATOM 641 O O . GLU A 1 82 ? 11.844 5.378 8.441 1.00 63.97 82 GLU A O 1
ATOM 646 N N . SER A 1 83 ? 10.163 6.016 9.792 1.00 62.25 83 SER A N 1
ATOM 647 C CA . SER A 1 83 ? 10.667 5.306 10.976 1.00 62.25 83 SER A CA 1
ATOM 648 C C . SER A 1 83 ? 10.642 3.786 10.793 1.00 62.25 83 SER A C 1
ATOM 650 O O . SER A 1 83 ? 11.570 3.097 11.216 1.00 62.25 83 SER A O 1
ATOM 652 N N . PHE A 1 84 ? 9.600 3.252 10.151 1.00 62.25 84 PHE A N 1
ATOM 653 C CA . PHE A 1 84 ? 9.488 1.830 9.835 1.00 62.25 84 PHE A CA 1
ATOM 654 C C . PHE A 1 84 ? 10.545 1.403 8.810 1.00 62.25 84 PHE A C 1
ATOM 656 O O . PHE A 1 84 ? 11.257 0.427 9.031 1.00 62.25 84 PHE A O 1
ATOM 663 N N . ASN A 1 85 ? 10.722 2.182 7.739 1.00 59.69 85 ASN A N 1
ATOM 664 C CA . ASN A 1 85 ? 11.745 1.932 6.722 1.00 59.69 85 ASN A CA 1
ATOM 665 C C . ASN A 1 85 ? 13.164 1.987 7.300 1.00 59.69 85 ASN A C 1
ATOM 667 O O . ASN A 1 85 ? 14.015 1.204 6.886 1.00 59.69 85 ASN A O 1
ATOM 671 N N . SER A 1 86 ? 13.414 2.881 8.262 1.00 62.78 86 SER A N 1
ATOM 672 C CA . SER A 1 86 ? 14.706 2.972 8.951 1.00 62.78 86 SER A CA 1
ATOM 673 C C . SER A 1 86 ? 14.974 1.742 9.820 1.00 62.78 86 SER A C 1
ATOM 675 O O . SER A 1 86 ? 16.054 1.174 9.733 1.00 62.78 86 SER A O 1
ATOM 677 N N . LYS A 1 87 ? 13.982 1.275 10.591 1.00 65.69 87 LYS A N 1
ATOM 678 C CA . LYS A 1 87 ? 14.104 0.058 11.418 1.00 65.69 87 LYS A CA 1
ATOM 679 C C . LYS A 1 87 ? 14.215 -1.235 10.617 1.00 65.69 87 LYS A C 1
ATOM 681 O O . LYS A 1 87 ? 14.7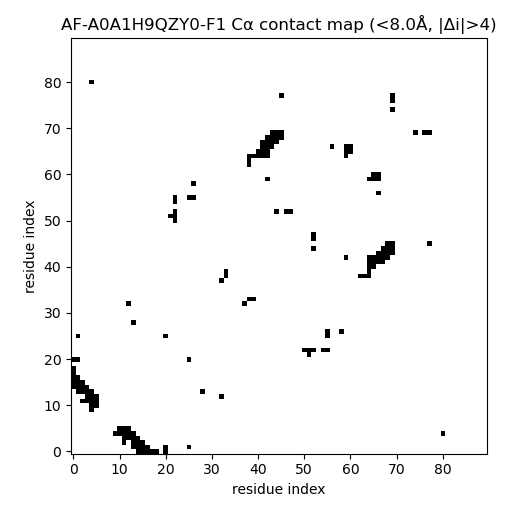65 -2.197 11.121 1.00 65.69 87 LYS A O 1
ATOM 686 N N . LEU A 1 88 ? 13.644 -1.283 9.416 1.00 61.53 88 LEU A N 1
ATOM 687 C CA . LEU A 1 88 ? 13.720 -2.464 8.554 1.00 61.53 88 LEU A CA 1
ATOM 688 C C . LEU A 1 88 ? 15.042 -2.535 7.769 1.00 61.53 88 LEU A C 1
ATOM 690 O O . LEU A 1 88 ? 15.337 -3.555 7.149 1.00 61.53 88 LEU A O 1
ATOM 694 N N . ARG A 1 89 ? 15.801 -1.433 7.736 1.00 58.34 89 ARG A N 1
ATOM 695 C CA . ARG A 1 89 ? 17.074 -1.319 7.018 1.00 58.34 89 ARG A CA 1
ATOM 696 C C . ARG A 1 89 ? 18.304 -1.459 7.928 1.00 58.34 89 ARG A C 1
ATOM 698 O O . ARG A 1 89 ? 19.384 -1.685 7.385 1.00 58.34 89 ARG A O 1
ATOM 705 N N . ASP A 1 90 ? 18.134 -1.301 9.239 1.00 52.47 90 ASP A N 1
ATOM 706 C CA . ASP A 1 90 ? 19.095 -1.708 10.281 1.00 52.47 90 ASP A CA 1
ATOM 707 C C . ASP A 1 90 ? 19.064 -3.235 10.468 1.00 52.47 90 ASP A C 1
ATOM 709 O O . ASP A 1 90 ? 20.156 -3.842 10.538 1.00 52.47 90 ASP A O 1
#

pLDDT: mean 75.62, std 13.32, range [40.38, 91.25]

InterPro domains:
  IPR001584 Integrase, catalytic core [PF00665] (2-75)
  IPR001584 Integrase, catalytic core [PS50994] (1-90)
  IPR012337 Ribonuclease H-like superfamily [SSF53098] (2-90)
  IPR036397 Ribonuclease H superfamily [G3DSA:3.30.420.10] (1-90)

Sequence (90 aa):
MLNVIDEFTRECIAIRIDRKLKSTDVIDVLSDLFILRGVPGYVRSDNGPEFVAKAVREWIAAVGAKTAFIEPGSPWENGYCESFNSKLRD